Protein AF-A0A2T4DPM8-F1 (afdb_monomer_lite)

Radius of gyration: 15.14 Å; chains: 1; bounding box: 32×25×43 Å

Structure (mmCIF, N/CA/C/O backbone):
data_AF-A0A2T4DPM8-F1
#
_entry.id   AF-A0A2T4DPM8-F1
#
loop_
_atom_site.group_PDB
_atom_site.id
_atom_site.type_symbol
_atom_site.label_atom_id
_atom_site.label_alt_id
_atom_site.label_comp_id
_atom_site.label_asym_id
_atom_site.label_entity_id
_atom_site.label_seq_id
_atom_site.pdbx_PDB_ins_code
_atom_site.Cartn_x
_atom_site.Cartn_y
_atom_site.Cartn_z
_atom_site.occupancy
_atom_site.B_iso_or_equiv
_atom_site.auth_seq_id
_atom_site.auth_comp_id
_atom_site.auth_asym_id
_atom_site.auth_atom_id
_atom_site.pdbx_PDB_model_num
ATOM 1 N N . MET A 1 1 ? 21.982 -4.750 -19.879 1.00 45.72 1 MET A N 1
ATOM 2 C CA . MET A 1 1 ? 20.519 -4.911 -19.743 1.00 45.72 1 MET A CA 1
ATOM 3 C C . MET A 1 1 ? 19.944 -3.543 -19.427 1.00 45.72 1 MET A C 1
ATOM 5 O O . MET A 1 1 ? 20.527 -2.904 -18.555 1.00 45.72 1 MET A O 1
ATOM 9 N N . PRO A 1 2 ? 18.908 -3.041 -20.120 1.00 52.62 2 PRO A N 1
ATOM 10 C CA . PRO A 1 2 ? 18.265 -1.811 -19.671 1.00 52.62 2 PRO A CA 1
ATOM 11 C C . PRO A 1 2 ? 17.757 -2.055 -18.244 1.00 52.62 2 PRO A C 1
ATOM 13 O O . PRO A 1 2 ? 17.190 -3.110 -17.960 1.00 52.62 2 PRO A O 1
ATOM 16 N N . SER A 1 3 ? 18.063 -1.151 -17.313 1.00 58.75 3 SER A N 1
ATOM 17 C CA . SER A 1 3 ? 17.522 -1.253 -15.964 1.00 58.75 3 SER A CA 1
ATOM 18 C C . SER A 1 3 ? 16.042 -0.894 -16.038 1.00 58.75 3 SER A C 1
ATOM 20 O O . SER A 1 3 ? 15.685 0.241 -16.348 1.00 58.75 3 SER A O 1
ATOM 22 N N . ASN A 1 4 ? 15.167 -1.864 -15.782 1.00 73.06 4 ASN A N 1
ATOM 23 C CA . ASN A 1 4 ? 13.744 -1.578 -15.641 1.00 73.06 4 ASN A CA 1
ATOM 24 C C . ASN A 1 4 ? 13.579 -0.780 -14.342 1.00 73.06 4 ASN A C 1
ATOM 26 O O . ASN A 1 4 ? 13.535 -1.353 -13.252 1.00 73.06 4 ASN A O 1
ATOM 30 N N . GLN A 1 5 ? 13.578 0.553 -14.443 1.00 88.38 5 GLN A N 1
ATOM 31 C CA . GLN A 1 5 ? 13.299 1.413 -13.296 1.00 88.38 5 GLN A CA 1
ATOM 32 C C . GLN A 1 5 ? 11.858 1.149 -12.857 1.00 88.38 5 GLN A C 1
ATOM 34 O O . GLN A 1 5 ? 10.938 1.180 -13.678 1.00 88.38 5 GLN A O 1
ATOM 39 N N . ARG A 1 6 ? 11.677 0.887 -11.562 1.00 89.50 6 ARG A N 1
ATOM 40 C CA . ARG A 1 6 ? 10.365 0.679 -10.951 1.00 89.50 6 ARG A CA 1
ATOM 41 C C . ARG A 1 6 ? 9.916 1.948 -10.243 1.00 89.50 6 ARG A C 1
ATOM 43 O O . ARG A 1 6 ? 10.726 2.616 -9.604 1.00 89.50 6 ARG A O 1
ATOM 50 N N . GLY A 1 7 ? 8.640 2.271 -10.381 1.00 91.50 7 GLY A N 1
ATOM 51 C CA . GLY A 1 7 ? 7.947 3.300 -9.618 1.00 91.50 7 GLY A CA 1
ATOM 52 C C . GLY A 1 7 ? 6.848 2.663 -8.775 1.00 91.50 7 GLY A C 1
ATOM 53 O O . GLY A 1 7 ? 6.377 1.572 -9.091 1.00 91.50 7 GLY A O 1
ATOM 54 N N . TYR A 1 8 ? 6.447 3.345 -7.709 1.00 93.12 8 TYR A N 1
ATOM 55 C CA . TYR A 1 8 ? 5.369 2.900 -6.833 1.00 93.12 8 TYR A CA 1
ATOM 56 C C . TYR A 1 8 ? 4.499 4.105 -6.483 1.00 93.12 8 TYR A C 1
ATOM 58 O O . TYR A 1 8 ? 5.020 5.135 -6.053 1.00 93.12 8 TYR A O 1
ATOM 66 N N . GLY A 1 9 ? 3.199 3.982 -6.730 1.00 94.75 9 GLY A N 1
ATOM 67 C CA . GLY A 1 9 ? 2.183 4.951 -6.333 1.00 94.75 9 GLY A CA 1
ATOM 68 C C . GLY A 1 9 ? 1.427 4.441 -5.115 1.00 94.75 9 GLY A C 1
ATOM 69 O O . GLY A 1 9 ? 1.230 3.233 -4.983 1.00 94.75 9 GLY A O 1
ATOM 70 N N . PHE A 1 10 ? 1.024 5.358 -4.240 1.00 96.12 10 PHE A N 1
ATOM 71 C CA . PHE A 1 10 ? 0.303 5.047 -3.011 1.00 96.12 10 PHE A CA 1
ATOM 72 C C . PHE A 1 10 ? -0.904 5.964 -2.884 1.00 96.12 10 PHE A C 1
ATOM 74 O O . PHE A 1 10 ? -0.767 7.184 -2.998 1.00 96.12 10 PHE A O 1
ATOM 81 N N . ASP A 1 11 ? -2.055 5.364 -2.615 1.00 96.69 11 ASP A N 1
ATOM 82 C CA . ASP A 1 11 ? -3.284 6.083 -2.313 1.00 96.69 11 ASP A CA 1
ATOM 83 C C . ASP A 1 11 ? -3.502 6.110 -0.808 1.00 96.69 11 ASP A C 1
ATOM 85 O O . ASP A 1 11 ? -3.191 5.143 -0.108 1.00 96.69 11 ASP A O 1
ATOM 89 N N . TYR A 1 12 ? -4.059 7.211 -0.311 1.00 96.94 12 TYR A N 1
ATOM 90 C CA . TYR A 1 12 ? -4.295 7.414 1.113 1.00 96.94 12 TYR A CA 1
ATOM 91 C C . TYR A 1 12 ? -5.719 7.886 1.385 1.00 96.94 12 TYR A C 1
ATOM 93 O O . TYR A 1 12 ? -6.332 8.586 0.575 1.00 96.94 12 TYR A O 1
ATOM 101 N N . ASP A 1 13 ? -6.237 7.533 2.556 1.00 95.19 13 ASP A N 1
ATOM 102 C CA . ASP A 1 13 ? -7.465 8.114 3.078 1.00 95.19 13 ASP A CA 1
ATOM 103 C C . ASP A 1 13 ? -7.225 9.513 3.676 1.00 95.19 13 ASP A C 1
ATOM 105 O O . ASP A 1 13 ? -6.103 10.017 3.764 1.00 95.19 13 ASP A O 1
ATOM 109 N N . LYS A 1 14 ? -8.304 10.160 4.132 1.00 96.44 14 LYS A N 1
ATOM 110 C CA . LYS A 1 14 ? -8.251 11.504 4.739 1.00 96.44 14 LYS A CA 1
ATOM 111 C C . LYS A 1 14 ? -7.473 11.562 6.062 1.00 96.44 14 LYS A C 1
ATOM 113 O O . LYS A 1 14 ? -7.210 12.658 6.549 1.00 96.44 14 LYS A O 1
ATOM 118 N N . LEU A 1 15 ? -7.147 10.413 6.654 1.00 95.69 15 LEU A N 1
ATOM 119 C CA . LEU A 1 15 ? -6.348 10.284 7.872 1.00 95.69 15 LEU A CA 1
ATOM 120 C C . LEU A 1 15 ? -4.886 9.920 7.558 1.00 95.69 15 LEU A C 1
ATOM 122 O O . LEU A 1 15 ? -4.121 9.651 8.481 1.00 95.69 15 LEU A O 1
ATOM 126 N N . ASN A 1 16 ? -4.485 9.951 6.280 1.00 95.75 16 ASN A N 1
ATOM 127 C CA . ASN A 1 16 ? -3.161 9.574 5.780 1.00 95.75 16 ASN A CA 1
ATOM 128 C C . ASN A 1 16 ? -2.808 8.091 5.984 1.00 95.75 16 ASN A C 1
ATOM 130 O O . ASN A 1 16 ? -1.636 7.743 6.137 1.00 95.75 16 ASN A O 1
ATOM 134 N N . ARG A 1 17 ? -3.802 7.199 5.978 1.00 95.69 17 ARG A N 1
ATOM 135 C CA . ARG A 1 17 ? -3.585 5.743 5.993 1.00 95.69 17 ARG A CA 1
ATOM 136 C C . ARG A 1 17 ? -3.664 5.188 4.577 1.00 95.69 17 ARG A C 1
ATOM 138 O O . ARG A 1 17 ? -4.440 5.690 3.771 1.00 95.69 17 ARG A O 1
ATOM 145 N N . ILE A 1 18 ? -2.862 4.171 4.274 1.00 96.44 18 ILE A N 1
ATOM 146 C CA . ILE A 1 18 ? -2.746 3.617 2.920 1.00 96.44 18 ILE A CA 1
ATOM 147 C C . ILE A 1 18 ? -4.029 2.885 2.493 1.00 96.44 18 ILE A C 1
ATOM 149 O O . ILE A 1 18 ? -4.531 2.020 3.194 1.00 96.44 18 ILE A O 1
ATOM 153 N N . LEU A 1 19 ? -4.566 3.216 1.325 1.00 97.00 19 LEU A N 1
ATOM 154 C CA . LEU A 1 19 ? -5.713 2.527 0.723 1.00 97.00 19 LEU A CA 1
ATOM 155 C C . LEU A 1 19 ? -5.277 1.530 -0.345 1.00 97.00 19 LEU A C 1
ATOM 157 O O . LEU A 1 19 ? -5.900 0.486 -0.514 1.00 97.00 19 LEU A O 1
ATOM 161 N N . GLY A 1 20 ? -4.179 1.823 -1.032 1.00 95.94 20 GLY A N 1
ATOM 162 C CA . GLY A 1 20 ? -3.659 0.951 -2.066 1.00 95.94 20 GLY A CA 1
ATOM 163 C C . GLY A 1 20 ? -2.251 1.324 -2.486 1.00 95.94 20 GLY A C 1
ATOM 164 O O . GLY A 1 20 ? -1.747 2.407 -2.178 1.00 95.94 20 GLY A O 1
ATOM 165 N N . ALA A 1 21 ? -1.615 0.389 -3.178 1.00 95.38 21 ALA A N 1
ATOM 166 C CA . ALA A 1 21 ? -0.332 0.592 -3.818 1.00 95.38 21 ALA A CA 1
ATOM 167 C C . ALA A 1 21 ? -0.360 0.016 -5.232 1.00 95.38 21 ALA A C 1
ATOM 169 O O . ALA A 1 21 ? -0.873 -1.081 -5.466 1.00 95.38 21 ALA A O 1
ATOM 170 N N . GLN A 1 22 ? 0.244 0.748 -6.159 1.00 94.31 22 GLN A N 1
ATOM 171 C CA . GLN A 1 22 ? 0.320 0.377 -7.562 1.00 94.31 22 GLN A CA 1
ATOM 172 C C . GLN A 1 22 ? 1.768 0.429 -8.030 1.00 94.31 22 GLN A C 1
ATOM 174 O O . GLN A 1 22 ? 2.468 1.418 -7.801 1.00 94.31 22 GLN A O 1
ATOM 179 N N . SER A 1 23 ? 2.221 -0.623 -8.708 1.00 92.44 23 SER A N 1
ATOM 180 C CA . SER A 1 23 ? 3.549 -0.630 -9.309 1.00 92.44 23 SER A CA 1
ATOM 181 C C . SER A 1 23 ? 3.543 -0.005 -10.709 1.00 92.44 23 SER A C 1
ATOM 183 O O . SER A 1 23 ? 2.547 -0.035 -11.439 1.00 92.44 23 SER A O 1
ATOM 185 N N . TYR A 1 24 ? 4.674 0.597 -11.063 1.00 91.44 24 TYR A N 1
ATOM 186 C CA . TYR A 1 24 ? 4.930 1.263 -12.330 1.00 91.44 24 TYR A CA 1
ATOM 187 C C . TYR A 1 24 ? 6.272 0.804 -12.878 1.00 91.44 24 TYR A C 1
ATOM 189 O O . TYR A 1 24 ? 7.226 0.578 -12.130 1.00 91.44 24 TYR A O 1
ATOM 197 N N . GLU A 1 25 ? 6.383 0.738 -14.196 1.00 91.12 25 GLU A N 1
ATOM 198 C CA . GLU A 1 25 ? 7.624 0.381 -14.873 1.00 91.12 25 GLU A CA 1
ATOM 199 C C . GLU A 1 25 ? 7.973 1.428 -15.922 1.00 91.12 25 GLU A C 1
ATOM 201 O O . GLU A 1 25 ? 7.109 1.956 -16.630 1.00 91.12 25 GLU A O 1
ATOM 206 N N . LYS A 1 26 ? 9.264 1.753 -16.009 1.00 88.62 26 LYS A N 1
ATOM 207 C CA . LYS A 1 26 ? 9.775 2.691 -17.000 1.00 88.62 26 LYS A CA 1
ATOM 208 C C . LYS A 1 26 ? 10.414 1.948 -18.162 1.00 88.62 26 LYS A C 1
ATOM 210 O O . LYS A 1 26 ? 11.544 1.475 -18.062 1.00 88.62 26 LYS A O 1
ATOM 215 N N . VAL A 1 27 ? 9.704 1.932 -19.285 1.00 82.19 27 VAL A N 1
ATOM 216 C CA . VAL A 1 27 ? 10.247 1.501 -20.585 1.00 82.19 27 VAL A CA 1
ATOM 217 C C . VAL A 1 27 ? 10.817 2.709 -21.334 1.00 82.19 27 VAL A C 1
ATOM 219 O O . VAL A 1 27 ? 11.961 2.716 -21.776 1.00 82.19 27 VAL A O 1
ATOM 222 N N . THR A 1 28 ? 10.036 3.786 -21.402 1.00 86.50 28 THR A N 1
ATOM 223 C CA . THR A 1 28 ? 10.453 5.102 -21.924 1.00 86.50 28 THR A CA 1
ATOM 224 C C . THR A 1 28 ? 9.964 6.209 -20.988 1.00 86.50 28 THR A C 1
ATOM 226 O O . THR A 1 28 ? 10.727 7.100 -20.620 1.00 86.50 28 THR A O 1
ATOM 229 N N . ALA A 1 29 ? 8.730 6.069 -20.498 1.00 86.50 29 ALA A N 1
ATOM 230 C CA . ALA A 1 29 ? 8.151 6.798 -19.373 1.00 86.50 29 ALA A CA 1
ATOM 231 C C . ALA A 1 29 ? 7.584 5.802 -18.348 1.00 86.50 29 ALA A C 1
ATOM 233 O O . ALA A 1 29 ? 7.419 4.621 -18.670 1.00 86.50 29 ALA A O 1
ATOM 234 N N . PHE A 1 30 ? 7.310 6.271 -17.127 1.00 88.69 30 PHE A N 1
ATOM 235 C CA . PHE A 1 30 ? 6.620 5.465 -16.121 1.00 88.69 30 PHE A CA 1
ATOM 236 C C . PHE A 1 30 ? 5.172 5.249 -16.545 1.00 88.69 30 PHE A C 1
ATOM 238 O O . PHE A 1 30 ? 4.432 6.211 -16.730 1.00 88.69 30 PHE A O 1
ATOM 245 N N . ASN A 1 31 ? 4.784 3.988 -16.675 1.00 89.69 31 ASN A N 1
ATOM 246 C CA . ASN A 1 31 ? 3.401 3.586 -16.884 1.00 89.69 31 ASN A CA 1
ATOM 247 C C . ASN A 1 31 ? 3.003 2.602 -15.796 1.00 89.69 31 ASN A C 1
ATOM 249 O O . ASN A 1 31 ? 3.872 1.939 -15.223 1.00 89.69 31 ASN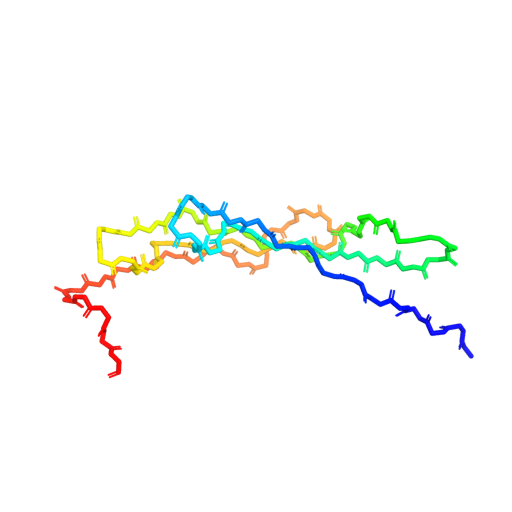 A O 1
ATOM 253 N N . GLN A 1 32 ? 1.703 2.537 -15.508 1.00 88.31 32 GLN A N 1
ATOM 254 C CA . GLN A 1 32 ? 1.165 1.536 -14.596 1.00 88.31 32 GLN A CA 1
ATOM 255 C C . GLN A 1 32 ? 1.589 0.164 -15.106 1.00 88.31 32 GLN A C 1
ATOM 257 O O . GLN A 1 32 ? 1.372 -0.172 -16.271 1.00 88.31 32 GLN A O 1
ATOM 262 N N . SER A 1 33 ? 2.251 -0.592 -14.243 1.00 85.06 33 SER A N 1
ATOM 263 C CA . SER A 1 33 ? 2.564 -1.973 -14.542 1.00 85.06 33 SER A CA 1
ATOM 264 C C . SER A 1 33 ? 1.347 -2.810 -14.169 1.00 85.06 33 SER A C 1
ATOM 266 O O . SER A 1 33 ? 0.784 -2.599 -13.093 1.00 85.06 33 SER A O 1
ATOM 268 N N . PRO A 1 34 ? 0.927 -3.763 -15.013 1.00 77.88 34 PRO A N 1
ATOM 269 C CA . PRO A 1 34 ? -0.082 -4.733 -14.605 1.00 77.88 34 PRO A CA 1
ATOM 270 C C . PRO A 1 34 ? 0.450 -5.620 -13.468 1.00 77.88 34 PRO A C 1
ATOM 272 O O . PRO A 1 34 ? -0.322 -6.199 -12.717 1.00 77.88 34 PRO A O 1
ATOM 275 N N . ASN A 1 35 ? 1.775 -5.676 -13.300 1.00 79.00 35 ASN A N 1
ATOM 276 C CA . ASN A 1 35 ? 2.450 -6.424 -12.255 1.00 79.00 35 ASN A CA 1
ATOM 277 C C . ASN A 1 35 ? 2.158 -5.817 -10.883 1.00 79.00 35 ASN A C 1
ATOM 279 O O . ASN A 1 35 ? 2.532 -4.676 -10.633 1.00 79.00 35 ASN A O 1
ATOM 283 N N . PHE A 1 36 ? 1.626 -6.621 -9.967 1.00 80.62 36 PHE A N 1
ATOM 284 C CA . PHE A 1 36 ? 1.624 -6.350 -8.530 1.00 80.62 36 PHE A CA 1
ATOM 285 C C . PHE A 1 36 ? 0.884 -5.068 -8.125 1.00 80.62 36 PHE A C 1
ATOM 287 O O . PHE A 1 36 ? 1.425 -3.958 -8.156 1.00 80.62 36 PHE A O 1
ATOM 294 N N . SER A 1 37 ? -0.344 -5.246 -7.652 1.00 91.31 37 SER A N 1
ATOM 295 C CA . SER A 1 37 ? -1.111 -4.213 -6.958 1.00 91.31 37 SER A CA 1
ATOM 296 C C . SER A 1 37 ? -1.504 -4.695 -5.564 1.00 91.31 37 SER A C 1
ATOM 298 O O . SER A 1 37 ? -1.487 -5.890 -5.263 1.00 91.31 37 SER A O 1
ATOM 300 N N . MET A 1 38 ? -1.804 -3.745 -4.687 1.00 94.56 38 MET A N 1
ATOM 301 C CA . MET A 1 38 ? -2.239 -3.999 -3.320 1.00 94.56 38 MET A CA 1
ATOM 302 C C . MET A 1 38 ? -3.428 -3.100 -3.005 1.00 94.56 38 MET A C 1
ATOM 304 O O . MET A 1 38 ? -3.363 -1.901 -3.276 1.00 94.56 38 MET A O 1
ATOM 308 N N . SER A 1 39 ? -4.464 -3.647 -2.372 1.00 95.88 39 SER A N 1
ATOM 309 C CA . SER A 1 39 ? -5.595 -2.878 -1.855 1.00 95.88 39 SER A CA 1
ATOM 310 C C . SER A 1 39 ? -5.860 -3.224 -0.395 1.00 95.88 39 SER A C 1
ATOM 312 O O . SER A 1 39 ? -5.945 -4.392 -0.020 1.00 95.88 39 SER A O 1
ATOM 314 N N . VAL A 1 40 ? -6.036 -2.196 0.431 1.00 96.19 40 VAL A N 1
ATOM 315 C CA . VAL A 1 40 ? -6.543 -2.332 1.797 1.00 96.19 40 VAL A CA 1
ATOM 316 C C . VAL A 1 40 ? -8.066 -2.303 1.740 1.00 96.19 40 VAL A C 1
ATOM 318 O O . VAL A 1 40 ? -8.656 -1.370 1.200 1.00 96.19 40 VAL A O 1
ATOM 321 N N . LEU A 1 41 ? -8.711 -3.331 2.289 1.00 94.06 41 LEU A N 1
ATOM 322 C CA . LEU A 1 41 ? -10.172 -3.474 2.260 1.00 94.06 41 LEU A CA 1
ATOM 323 C C . LEU A 1 41 ? -10.874 -2.567 3.278 1.00 94.06 41 LEU A C 1
ATOM 325 O O . LEU A 1 41 ? -12.069 -2.300 3.168 1.00 94.06 41 LEU A O 1
ATOM 329 N N . GLY A 1 42 ? -10.127 -2.073 4.263 1.00 94.38 42 GLY A N 1
ATOM 330 C CA . GLY A 1 42 ? -10.612 -1.097 5.219 1.00 94.38 42 GLY A CA 1
ATOM 331 C C . GLY A 1 42 ? -9.779 -1.057 6.486 1.00 94.38 42 GLY A C 1
ATOM 332 O O . GLY A 1 42 ? -8.856 -1.848 6.687 1.00 94.38 42 GLY A O 1
ATOM 333 N N . TYR A 1 43 ? -10.165 -0.131 7.351 1.00 94.56 43 TYR A N 1
ATOM 334 C CA . TYR A 1 43 ? -9.604 0.023 8.677 1.00 94.56 43 TYR A CA 1
ATOM 335 C C . TYR A 1 43 ? -10.717 0.020 9.710 1.00 94.56 43 TYR A C 1
ATOM 337 O O . TYR A 1 43 ? -11.784 0.590 9.468 1.00 94.56 43 TYR A O 1
ATOM 345 N N . ASP A 1 44 ? -10.450 -0.549 10.878 1.00 91.75 44 AS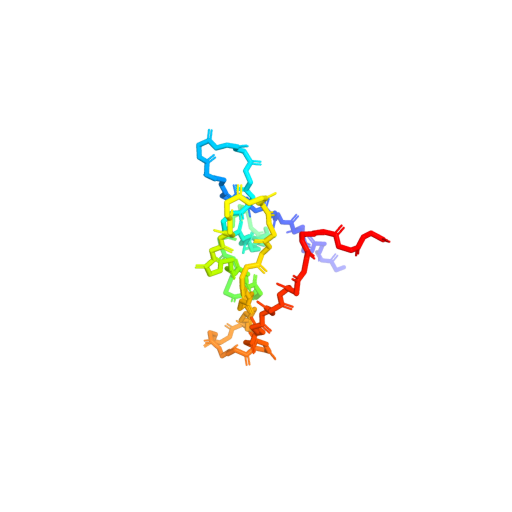P A N 1
ATOM 346 C CA . ASP A 1 44 ? -11.312 -0.330 12.031 1.00 91.75 44 ASP A CA 1
ATOM 347 C C . ASP A 1 44 ? -11.150 1.097 12.598 1.00 91.75 44 ASP A C 1
ATOM 349 O O . ASP A 1 44 ? -10.341 1.914 12.131 1.00 91.75 44 ASP A O 1
ATOM 353 N N . PHE A 1 45 ? -11.935 1.410 13.631 1.00 89.69 45 PHE A N 1
ATOM 354 C CA . PHE A 1 45 ? -11.895 2.714 14.300 1.00 89.69 45 PHE A CA 1
ATOM 355 C C . PHE A 1 45 ? -10.563 3.018 14.995 1.00 89.69 45 PHE A C 1
ATOM 357 O O . PHE A 1 45 ? -10.259 4.185 15.228 1.00 89.69 45 PHE A O 1
ATOM 364 N N . ASN A 1 46 ? -9.767 1.996 15.304 1.00 90.12 46 ASN A N 1
ATOM 365 C CA . ASN A 1 46 ? -8.459 2.137 15.935 1.00 90.12 46 ASN A CA 1
ATOM 366 C C . ASN A 1 46 ? -7.323 2.220 14.904 1.00 90.12 46 ASN A C 1
ATOM 368 O O . ASN A 1 46 ? -6.178 2.469 15.272 1.00 90.12 46 ASN A O 1
ATOM 372 N N . GLY A 1 47 ? -7.633 2.047 13.616 1.00 90.69 47 GLY A N 1
ATOM 373 C CA . GLY A 1 47 ? -6.666 2.097 12.528 1.00 90.69 47 GLY A CA 1
ATOM 374 C C . GLY A 1 47 ? -5.986 0.770 12.211 1.00 90.69 47 GLY A C 1
ATOM 375 O O . GLY A 1 47 ? -4.988 0.787 11.494 1.00 90.69 47 GLY A O 1
ATOM 376 N N . ASN A 1 48 ? -6.524 -0.359 12.674 1.00 92.25 48 ASN A N 1
ATOM 377 C CA . ASN A 1 48 ? -6.045 -1.682 12.275 1.00 92.25 48 ASN A CA 1
ATOM 378 C C . ASN A 1 48 ? -6.610 -2.049 10.894 1.00 92.25 48 ASN A C 1
ATOM 380 O O . ASN A 1 48 ? -7.766 -1.738 10.603 1.00 92.25 48 ASN A O 1
ATOM 384 N N . ILE A 1 49 ? -5.810 -2.698 10.044 1.00 94.06 49 ILE A N 1
ATOM 385 C CA . ILE A 1 49 ? -6.225 -3.127 8.697 1.00 94.06 49 ILE A CA 1
ATOM 386 C C . ILE A 1 49 ? -7.196 -4.297 8.823 1.00 94.06 49 ILE A C 1
ATOM 388 O O . ILE A 1 49 ? -6.819 -5.332 9.346 1.00 94.06 49 ILE A O 1
ATOM 392 N N . LEU A 1 50 ? -8.411 -4.181 8.294 1.00 94.31 50 LEU A N 1
ATOM 393 C CA . LEU A 1 50 ? -9.402 -5.265 8.336 1.00 94.31 50 LEU A CA 1
ATOM 394 C C . LEU A 1 50 ? -9.158 -6.339 7.275 1.00 94.31 50 LEU A C 1
ATOM 396 O O . LEU A 1 50 ? -9.519 -7.497 7.461 1.00 94.31 50 LEU A O 1
ATOM 400 N N . GLY A 1 51 ? -8.512 -5.966 6.174 1.00 95.50 51 GLY A N 1
ATOM 401 C CA . GLY A 1 51 ? -8.126 -6.919 5.152 1.00 95.50 51 GLY A CA 1
ATOM 402 C C . GLY A 1 51 ? -7.225 -6.327 4.083 1.00 95.50 51 GLY A C 1
ATOM 403 O O . GLY A 1 51 ? -7.123 -5.105 3.927 1.00 95.50 51 GLY A O 1
ATOM 404 N N . LEU A 1 52 ? -6.560 -7.218 3.363 1.00 96.00 52 LEU A N 1
ATOM 405 C CA . LEU A 1 52 ? -5.548 -6.907 2.369 1.00 96.00 52 LEU A CA 1
ATOM 406 C C . LEU A 1 52 ? -5.699 -7.850 1.180 1.00 96.00 52 LEU A C 1
ATOM 408 O O . LEU A 1 52 ? -5.615 -9.064 1.349 1.00 96.00 52 LEU A O 1
ATOM 412 N N . THR A 1 53 ? -5.834 -7.285 -0.016 1.00 96.00 53 THR A N 1
ATOM 413 C CA . THR A 1 53 ? -5.697 -8.036 -1.267 1.00 96.00 53 THR A CA 1
ATOM 414 C C . THR A 1 53 ? -4.411 -7.642 -1.974 1.00 96.00 53 THR A C 1
ATOM 416 O O . THR A 1 53 ? -4.006 -6.474 -1.970 1.00 96.00 53 THR A O 1
ATOM 419 N N . ARG A 1 54 ? -3.738 -8.625 -2.566 1.00 95.00 54 ARG A N 1
ATOM 420 C CA . ARG A 1 54 ? -2.574 -8.422 -3.433 1.00 95.00 54 ARG A CA 1
ATOM 421 C C . ARG A 1 54 ? -2.807 -9.178 -4.720 1.00 95.00 54 ARG A C 1
ATOM 423 O O . ARG A 1 54 ? -3.084 -10.367 -4.657 1.00 95.00 54 ARG A O 1
ATOM 430 N N . GLN A 1 55 ? -2.652 -8.518 -5.859 1.00 93.62 55 GLN A N 1
ATOM 431 C CA . GLN A 1 55 ? -2.865 -9.140 -7.165 1.00 93.62 55 GLN A CA 1
ATOM 432 C C . GLN A 1 55 ? -1.558 -9.319 -7.922 1.00 93.62 55 GLN A C 1
ATOM 434 O O . GLN A 1 55 ? -0.606 -8.560 -7.741 1.00 93.62 55 GLN A O 1
ATOM 439 N N . ASP A 1 56 ? -1.514 -10.338 -8.768 1.00 89.00 56 ASP A N 1
ATOM 440 C CA . ASP A 1 56 ? -0.425 -10.610 -9.688 1.00 89.00 56 ASP A CA 1
ATOM 441 C C . ASP A 1 56 ? -0.531 -9.763 -10.963 1.00 89.00 56 ASP A C 1
ATOM 443 O O . ASP A 1 56 ? -1.392 -8.900 -11.115 1.00 89.00 56 ASP A O 1
ATOM 447 N N . ALA A 1 57 ? 0.379 -10.025 -11.899 1.00 85.81 57 ALA A N 1
ATOM 448 C CA . ALA A 1 57 ? 0.433 -9.373 -13.204 1.00 85.81 57 ALA A CA 1
ATOM 449 C C . ALA A 1 57 ? -0.808 -9.550 -14.086 1.00 85.81 57 ALA A C 1
ATOM 451 O O . ALA A 1 57 ? -0.976 -8.826 -15.063 1.00 85.81 57 ALA A O 1
ATOM 452 N N . ASN A 1 58 ? -1.646 -10.533 -13.782 1.00 86.19 58 ASN A N 1
ATOM 453 C CA . ASN A 1 58 ? -2.810 -10.901 -14.572 1.00 86.19 58 ASN A CA 1
ATOM 454 C C . ASN A 1 58 ? -4.117 -10.496 -13.873 1.00 86.19 58 ASN A C 1
ATOM 456 O O . ASN A 1 58 ? -5.192 -10.832 -14.370 1.00 86.19 58 ASN A O 1
ATOM 460 N N . GLY A 1 59 ? -4.032 -9.786 -12.740 1.00 83.38 59 GLY A N 1
ATOM 461 C CA . GLY A 1 59 ? -5.179 -9.421 -11.908 1.00 83.38 59 GLY A CA 1
ATOM 462 C C . GLY A 1 59 ? -5.718 -10.576 -11.060 1.00 83.38 59 GLY A C 1
ATOM 463 O O . GLY A 1 59 ? -6.826 -10.481 -10.543 1.00 83.38 59 GLY A O 1
ATOM 464 N N . GLY A 1 60 ? -4.975 -11.679 -10.941 1.00 88.62 60 GLY A N 1
ATOM 465 C CA . GLY A 1 60 ? -5.313 -12.777 -10.043 1.00 88.62 60 GLY A CA 1
ATOM 466 C C . GLY A 1 60 ? -4.831 -12.483 -8.628 1.00 88.62 60 GLY A C 1
ATOM 467 O O . GLY A 1 60 ? -3.710 -12.011 -8.445 1.00 88.62 60 GLY A O 1
ATOM 468 N N . ASP A 1 61 ? -5.649 -12.778 -7.621 1.00 91.19 61 ASP A N 1
ATOM 469 C CA . ASP A 1 61 ? -5.253 -12.581 -6.228 1.00 91.19 61 ASP A CA 1
ATOM 470 C C . ASP A 1 61 ? -4.113 -13.543 -5.850 1.00 91.19 61 ASP A C 1
ATOM 472 O O . ASP A 1 61 ? -4.243 -14.767 -5.912 1.00 91.19 61 ASP A O 1
ATOM 476 N N . ILE A 1 62 ? -2.976 -12.970 -5.457 1.00 92.75 62 ILE A N 1
ATOM 477 C CA . ILE A 1 62 ? -1.875 -13.657 -4.772 1.00 92.75 62 ILE A CA 1
ATOM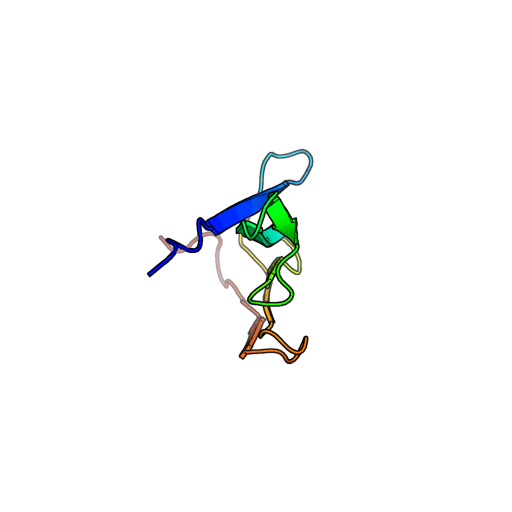 478 C C . ILE A 1 62 ? -2.283 -13.914 -3.323 1.00 92.75 62 ILE A C 1
ATOM 480 O O . ILE A 1 62 ? -2.029 -14.989 -2.785 1.00 92.75 62 ILE A O 1
ATOM 484 N N . ASP A 1 63 ? -2.931 -12.926 -2.704 1.00 93.06 63 ASP A N 1
ATOM 485 C CA . ASP A 1 63 ? -3.453 -13.024 -1.350 1.00 93.06 63 ASP A CA 1
ATOM 486 C C . ASP A 1 63 ? -4.780 -12.281 -1.230 1.00 93.06 63 ASP A C 1
ATOM 488 O O . ASP A 1 63 ? -4.919 -11.168 -1.740 1.00 93.06 63 ASP A O 1
ATOM 492 N N . ASP A 1 64 ? -5.691 -12.872 -0.464 1.00 94.31 64 ASP A N 1
ATOM 493 C CA . ASP A 1 64 ? -6.877 -12.237 0.103 1.00 94.31 64 ASP A CA 1
ATOM 494 C C . ASP A 1 64 ? -6.886 -12.566 1.599 1.00 94.31 64 ASP A C 1
ATOM 496 O O . ASP A 1 64 ? -7.143 -13.700 2.014 1.00 94.31 64 ASP A O 1
ATOM 500 N N . LEU A 1 65 ? -6.469 -11.592 2.404 1.00 94.69 65 LEU A N 1
ATOM 501 C CA . LEU A 1 65 ? -6.264 -11.745 3.838 1.00 94.69 65 LEU A CA 1
ATOM 502 C C . LEU A 1 65 ? -7.317 -10.940 4.587 1.00 94.69 65 LEU A C 1
ATOM 504 O O . LEU A 1 65 ? -7.488 -9.747 4.343 1.00 94.69 65 LEU A O 1
ATOM 508 N N . GLN A 1 66 ? -7.969 -11.590 5.547 1.00 93.88 66 GLN A N 1
ATOM 509 C CA . GLN A 1 66 ? -8.892 -10.966 6.490 1.00 93.88 66 GLN A CA 1
ATOM 510 C C . GLN A 1 66 ? -8.272 -11.008 7.882 1.00 93.88 66 GLN A C 1
ATOM 512 O O . GLN A 1 66 ? -7.768 -12.050 8.310 1.00 93.88 66 GLN A O 1
ATOM 517 N N . TYR A 1 67 ? -8.322 -9.888 8.593 1.00 90.12 67 TYR A N 1
ATOM 518 C CA . TYR A 1 67 ? -7.751 -9.768 9.927 1.00 90.12 67 TYR A CA 1
ATOM 519 C C . TYR A 1 67 ? -8.844 -9.477 10.948 1.00 90.12 67 TYR A C 1
ATOM 521 O O . TYR A 1 67 ? -9.640 -8.551 10.799 1.00 90.12 67 TYR A O 1
ATOM 529 N N . ALA A 1 68 ? -8.850 -10.274 12.011 1.00 86.31 68 ALA A N 1
ATOM 530 C CA . ALA A 1 68 ? -9.659 -10.042 13.193 1.00 86.31 68 ALA A CA 1
ATOM 531 C C . ALA A 1 68 ? -8.730 -9.701 14.358 1.00 86.31 68 ALA A C 1
ATOM 533 O O . ALA A 1 68 ? -7.713 -10.365 14.561 1.00 86.31 68 ALA A O 1
A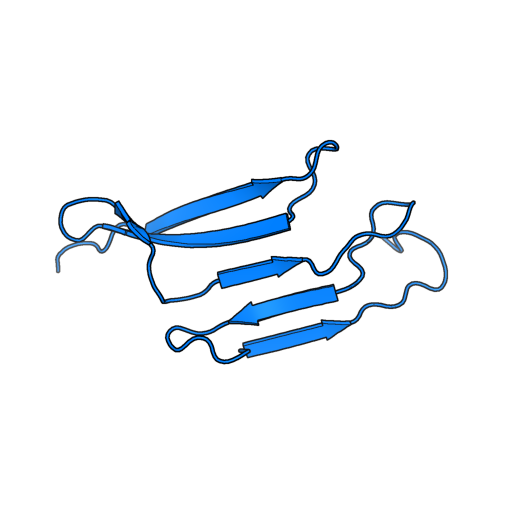TOM 534 N N . TYR A 1 69 ? -9.089 -8.667 15.112 1.00 82.81 69 TYR A N 1
ATOM 535 C CA . TYR A 1 69 ? -8.349 -8.222 16.286 1.00 82.81 69 TYR A CA 1
ATOM 536 C C . TYR A 1 69 ? -9.275 -8.304 17.496 1.00 82.81 69 TYR A C 1
ATOM 538 O O . TYR A 1 69 ? -10.308 -7.636 17.524 1.00 82.81 69 TYR A O 1
ATOM 546 N N . ASP A 1 70 ? -8.903 -9.104 18.496 1.00 75.56 70 ASP A N 1
ATOM 547 C CA . ASP A 1 70 ? -9.671 -9.240 19.744 1.00 75.56 70 ASP A CA 1
ATOM 548 C C . ASP A 1 70 ? -9.571 -7.975 20.622 1.00 75.56 70 ASP A C 1
ATOM 550 O O . ASP A 1 70 ? -10.470 -7.638 21.394 1.00 75.56 70 ASP A O 1
ATOM 554 N N . ASN A 1 71 ? -8.466 -7.244 20.493 1.00 68.88 71 ASN A N 1
ATOM 555 C CA . ASN A 1 71 ? -8.141 -6.009 2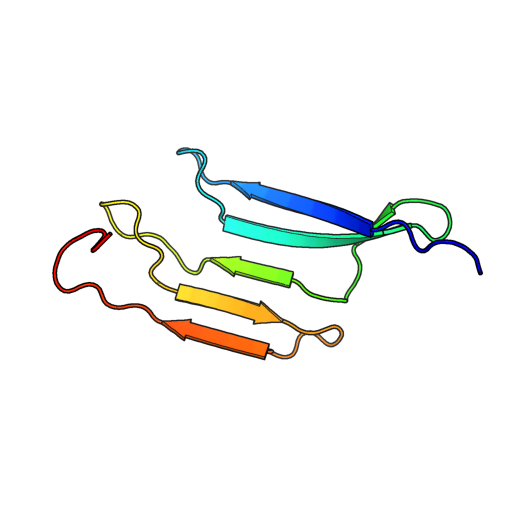1.193 1.00 68.88 71 ASN A CA 1
ATOM 556 C C . ASN A 1 71 ? -7.182 -5.245 20.265 1.00 68.88 71 ASN A C 1
ATOM 558 O O . ASN A 1 71 ? -6.286 -5.871 19.700 1.00 68.88 71 ASN A O 1
ATOM 562 N N . SER A 1 72 ? -7.384 -3.935 20.073 1.00 65.06 72 SER A N 1
ATOM 563 C CA . SER A 1 72 ? -6.621 -3.078 19.140 1.00 65.06 72 SER A CA 1
ATOM 564 C C . SER A 1 72 ? -5.119 -3.359 19.104 1.00 65.06 72 SER A C 1
ATOM 566 O O . SER A 1 72 ? -4.575 -3.687 20.150 1.00 65.06 72 SER A O 1
ATOM 568 N N . ASN A 1 73 ? -4.469 -3.131 17.947 1.00 58.66 73 ASN A N 1
ATOM 569 C CA . ASN A 1 73 ? -3.013 -3.181 17.723 1.00 58.66 73 ASN A CA 1
ATOM 570 C C . ASN A 1 73 ? -2.248 -3.930 18.827 1.00 58.66 73 ASN A C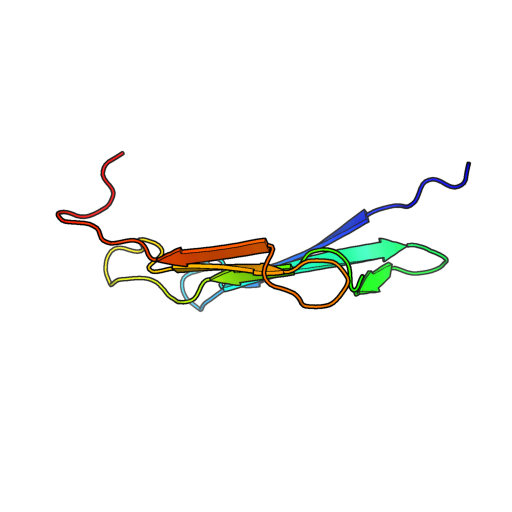 1
ATOM 572 O O . ASN A 1 73 ? -1.671 -3.323 19.733 1.00 58.66 73 ASN A O 1
ATOM 576 N N . GLN A 1 74 ? -2.270 -5.261 18.764 1.00 55.53 74 GLN A N 1
ATOM 577 C CA . GLN A 1 74 ? -1.340 -6.066 19.544 1.00 55.53 74 GLN A CA 1
ATOM 578 C C . GLN A 1 74 ? 0.035 -5.897 18.892 1.00 55.53 74 GLN A C 1
ATOM 580 O O . GLN A 1 74 ? 0.332 -6.529 17.880 1.00 55.53 74 GLN A O 1
ATOM 585 N N . MET A 1 75 ? 0.794 -4.930 19.407 1.00 50.03 75 MET A N 1
ATOM 586 C CA . MET A 1 75 ? 2.176 -4.661 19.014 1.00 50.03 75 MET A CA 1
ATOM 587 C C . MET A 1 75 ? 3.110 -5.728 19.579 1.00 50.03 75 MET A C 1
ATOM 589 O O . MET A 1 75 ? 2.907 -6.110 20.755 1.00 50.03 75 MET A O 1
#

Sequence (75 aa):
MPSNQRGYGFDYDKLNRILGAQSYEKVTAFNQSPNFSMSVLGYDFNGNILGLTRQDANGGDIDDLQYAYDNSNQM

Secondary structure (DSSP, 8-state):
----EEEEEEEE-TTS-EEEEEEEEESSSEEEEEEEEEEEEEE-TTS-EEEEEEE-TTS-EEEEEE---SSS---

Foldseek 3Di:
DPPFDKDKDFDADPVRHTAKMFIWTPPPHTDTQLAKIKGQPDADPLGHGQWMFIAGSVRHTPDTDGDDDPDPPPD

pLDDT: mean 87.32, std 11.93, range [45.72, 97.0]

Organism: NCBI:txid1046115